Protein AF-A0A2K6G1K0-F1 (afdb_monomer)

Secondary structure (DSSP, 8-state):
-----------SS-HHHHHHHHHT--S-TT-TTEEEEEEEEEEE-TTS-EEEEEEEEEE----HHHHTTS-TTS-SEEEEEEEEEEETTTTEEEEEEEESSSTTT---EEEEEEE------------

Mean predicted aligned error: 8.54 Å

Sequence (127 aa):
MVKYFLGQSVLRSSWDQVFAAFWQRYPNPYSKHVLTEDIVHREVTPDQKLLSRRLLTKTNRMPRWAERLFPANVAHSVYILEDSIVDPQNQIMTTFTWNINHARLMWVDGRLNTLCMSREKGTKQKV

Structure (mmCIF, N/CA/C/O backbone):
data_AF-A0A2K6G1K0-F1
#
_entry.id   AF-A0A2K6G1K0-F1
#
loop_
_atom_site.group_PDB
_ato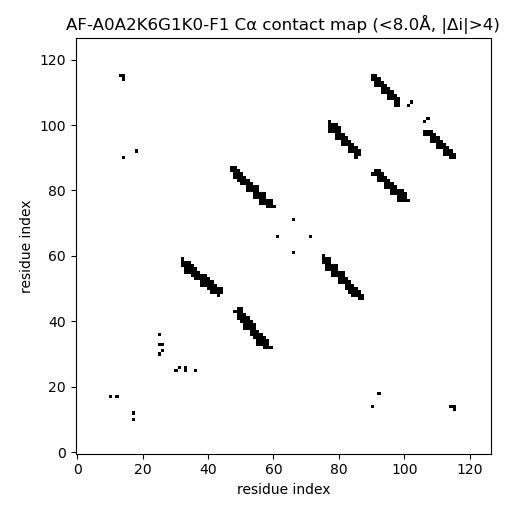m_site.id
_atom_site.type_symbol
_atom_site.label_atom_id
_atom_site.label_alt_id
_atom_site.label_comp_id
_atom_site.la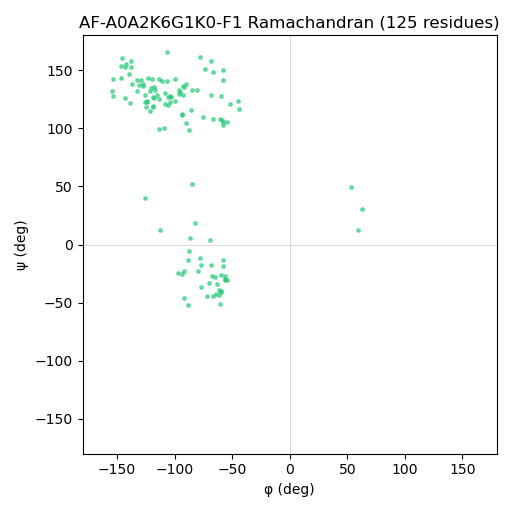bel_asym_id
_atom_site.label_entity_id
_atom_site.label_seq_id
_atom_site.pdbx_PDB_ins_code
_atom_site.Cartn_x
_atom_site.Cartn_y
_atom_site.Cartn_z
_atom_site.occupancy
_atom_site.B_iso_or_equiv
_atom_site.auth_seq_id
_atom_site.auth_comp_id
_atom_site.auth_asym_id
_atom_site.auth_atom_id
_atom_site.pdbx_PDB_model_num
ATOM 1 N N . MET A 1 1 ? 19.957 17.122 -4.091 1.00 78.44 1 MET A N 1
ATOM 2 C CA . MET A 1 1 ? 19.042 18.260 -3.846 1.00 78.44 1 MET A CA 1
ATOM 3 C C . MET A 1 1 ? 17.669 17.692 -3.524 1.00 78.44 1 MET A C 1
ATOM 5 O O . MET A 1 1 ? 17.202 16.858 -4.289 1.00 78.44 1 MET A O 1
ATOM 9 N N . VAL A 1 2 ? 17.064 18.078 -2.400 1.00 84.88 2 VAL A N 1
ATOM 10 C CA . VAL A 1 2 ? 15.722 17.618 -1.995 1.00 84.88 2 VAL A CA 1
ATOM 11 C C . VAL A 1 2 ? 14.678 18.578 -2.564 1.00 84.88 2 VAL A C 1
ATOM 13 O O . VAL A 1 2 ? 14.894 19.788 -2.551 1.00 84.88 2 VAL A O 1
ATOM 16 N N . LYS A 1 3 ? 13.562 18.049 -3.077 1.00 88.69 3 LYS A N 1
ATOM 17 C CA . LYS A 1 3 ? 12.403 18.843 -3.506 1.00 88.69 3 LYS A CA 1
ATOM 18 C C . LYS A 1 3 ? 11.203 18.480 -2.641 1.00 88.69 3 LYS A C 1
ATOM 20 O O . LYS A 1 3 ? 10.936 17.301 -2.444 1.00 88.69 3 LYS A O 1
ATOM 25 N N . TYR A 1 4 ? 10.503 19.494 -2.145 1.00 90.88 4 TYR A N 1
ATOM 26 C CA . TYR A 1 4 ? 9.305 19.334 -1.327 1.00 90.88 4 TYR A CA 1
ATOM 27 C C . TYR A 1 4 ? 8.058 19.704 -2.131 1.00 90.88 4 TYR A C 1
ATOM 29 O O . TYR A 1 4 ? 8.075 20.668 -2.897 1.00 90.88 4 TYR A O 1
ATOM 37 N N . PHE A 1 5 ? 6.985 18.936 -1.949 1.00 90.56 5 PHE A N 1
ATOM 38 C CA . PHE A 1 5 ? 5.683 19.181 -2.556 1.00 90.56 5 PHE A CA 1
ATOM 39 C C . PHE A 1 5 ? 4.580 18.962 -1.517 1.00 90.56 5 PHE A C 1
ATOM 41 O O . PHE A 1 5 ? 4.619 17.989 -0.766 1.00 90.56 5 PHE A O 1
ATOM 48 N N . LEU A 1 6 ? 3.586 19.851 -1.513 1.00 91.12 6 LEU A N 1
ATOM 49 C CA . LEU A 1 6 ? 2.381 19.758 -0.696 1.00 91.12 6 LEU A CA 1
ATOM 50 C C . LEU A 1 6 ? 1.164 20.033 -1.581 1.00 91.12 6 LEU A C 1
ATOM 52 O O . LEU A 1 6 ? 1.146 21.014 -2.322 1.00 91.12 6 LEU A O 1
ATOM 56 N N . GLY A 1 7 ? 0.147 19.179 -1.486 1.00 89.81 7 GLY A N 1
ATOM 57 C CA . GLY A 1 7 ? -1.111 19.335 -2.207 1.00 89.81 7 GLY A CA 1
ATOM 58 C C . GLY A 1 7 ? -2.300 18.964 -1.329 1.00 89.81 7 GLY A C 1
ATOM 59 O O . GLY A 1 7 ? -2.205 18.068 -0.494 1.00 89.81 7 GLY A O 1
ATOM 60 N N . GLN A 1 8 ? -3.424 19.646 -1.536 1.00 90.38 8 GLN A N 1
ATOM 61 C CA . GLN A 1 8 ? -4.686 19.385 -0.848 1.00 90.38 8 GLN A CA 1
ATOM 62 C C . GLN A 1 8 ? -5.799 19.217 -1.885 1.00 90.38 8 GLN A C 1
ATOM 64 O O . GLN A 1 8 ? -5.859 19.951 -2.869 1.00 90.38 8 GLN A O 1
ATOM 69 N N . SER A 1 9 ? -6.678 18.238 -1.675 1.00 90.06 9 SER A N 1
ATOM 70 C CA . SER A 1 9 ? -7.826 17.977 -2.548 1.00 90.06 9 SER A CA 1
ATOM 71 C C . SER A 1 9 ? -9.022 17.483 -1.735 1.00 90.06 9 SER A C 1
ATOM 73 O O . SER A 1 9 ? -8.861 17.044 -0.597 1.00 90.06 9 SER A O 1
ATOM 75 N N . VAL A 1 10 ? -10.225 17.588 -2.308 1.00 91.94 10 VAL A N 1
ATOM 76 C CA . VAL A 1 10 ? -11.481 17.182 -1.661 1.00 91.94 10 VAL A CA 1
ATOM 77 C C . VAL A 1 10 ? -12.230 16.210 -2.567 1.00 91.94 10 VAL A C 1
ATOM 79 O O . VAL A 1 10 ? -12.574 16.554 -3.698 1.00 91.94 10 VAL A O 1
ATOM 82 N N . LEU A 1 11 ? -12.522 15.014 -2.053 1.00 90.69 11 LEU A N 1
ATOM 83 C CA . LEU A 1 11 ? -13.407 14.040 -2.692 1.00 90.69 11 LEU A CA 1
ATOM 84 C C . LEU A 1 11 ? -14.834 14.234 -2.167 1.00 90.69 11 LEU A C 1
ATOM 86 O O . LEU A 1 11 ? -15.056 14.281 -0.961 1.00 90.69 11 LEU A O 1
ATOM 90 N N . ARG A 1 12 ? -15.814 14.364 -3.069 1.00 93.31 12 ARG A N 1
ATOM 91 C CA . ARG A 1 12 ? -17.232 14.594 -2.724 1.00 93.31 12 ARG A CA 1
ATOM 92 C C . ARG A 1 12 ? -17.968 13.281 -2.425 1.00 93.31 12 ARG A C 1
ATOM 94 O O . ARG A 1 12 ? -19.019 13.015 -2.998 1.00 93.31 12 ARG A O 1
ATOM 101 N N . SER A 1 13 ? -17.396 12.482 -1.536 1.00 91.25 13 SER A N 1
ATOM 102 C CA . SER A 1 13 ? -17.916 11.188 -1.093 1.00 91.25 13 SER A CA 1
ATOM 103 C C . SER A 1 13 ? -17.741 11.076 0.416 1.00 91.25 13 SER A C 1
ATOM 105 O O . SER A 1 13 ? -16.915 11.780 1.000 1.00 91.25 13 SER A O 1
ATOM 107 N N . SER A 1 14 ? -18.526 10.218 1.060 1.00 93.19 14 SER A N 1
ATOM 108 C CA . SER A 1 14 ? -18.350 9.954 2.486 1.00 93.19 14 SER A CA 1
ATOM 109 C C . SER A 1 14 ? -17.032 9.215 2.745 1.00 93.19 14 SER A C 1
ATOM 111 O O . SER A 1 14 ? -16.453 8.598 1.847 1.00 93.19 14 SER A O 1
ATOM 113 N N . TRP A 1 15 ? -16.524 9.297 3.973 1.00 91.19 15 TRP A N 1
ATOM 114 C CA . TRP A 1 15 ? -15.231 8.703 4.314 1.00 91.19 15 TRP A CA 1
ATOM 115 C C . TRP A 1 15 ? -15.204 7.188 4.135 1.00 91.19 15 TRP A C 1
ATOM 117 O O . TRP A 1 15 ? -14.231 6.660 3.613 1.00 91.19 15 TRP A O 1
ATOM 127 N N . ASP A 1 16 ? -16.288 6.504 4.489 1.00 91.56 16 ASP A N 1
ATOM 128 C CA . ASP A 1 16 ? -16.479 5.068 4.288 1.00 91.56 16 ASP A CA 1
ATOM 129 C C . ASP A 1 16 ? -16.401 4.678 2.803 1.00 91.56 16 ASP A C 1
ATOM 131 O O . ASP A 1 16 ? -15.737 3.699 2.459 1.00 91.56 16 ASP A O 1
ATOM 135 N N . GLN A 1 17 ? -16.986 5.485 1.909 1.00 93.50 17 GLN A N 1
ATOM 136 C CA . GLN A 1 17 ? -16.885 5.276 0.464 1.00 93.50 17 GLN A CA 1
ATOM 137 C C . GLN A 1 17 ? -15.456 5.481 -0.035 1.00 93.50 17 GLN A C 1
ATOM 139 O O . GLN A 1 17 ? -14.960 4.672 -0.817 1.00 93.50 17 GLN A O 1
ATOM 144 N N . VAL A 1 18 ? -14.780 6.540 0.418 1.00 92.56 18 VAL A N 1
ATOM 145 C CA . VAL A 1 18 ? -13.383 6.813 0.041 1.00 92.56 18 VAL A CA 1
ATOM 146 C C . VAL A 1 18 ? -12.459 5.710 0.557 1.00 92.56 18 VAL A C 1
ATOM 148 O O . VAL A 1 18 ? -11.593 5.241 -0.179 1.00 92.56 18 VAL A O 1
ATOM 151 N N . PHE A 1 19 ? -12.669 5.257 1.792 1.00 91.50 19 PHE A N 1
ATOM 152 C CA . PHE A 1 19 ? -11.946 4.149 2.402 1.00 91.50 19 PHE A CA 1
ATOM 153 C C . PHE A 1 19 ? -12.138 2.853 1.608 1.00 91.50 19 PHE A C 1
ATOM 155 O O . PHE A 1 19 ? -11.155 2.226 1.220 1.00 91.50 19 PHE A O 1
ATOM 162 N N . ALA A 1 20 ? -13.380 2.468 1.302 1.00 93.19 20 ALA A N 1
ATOM 163 C CA . ALA A 1 20 ? -13.654 1.272 0.510 1.00 93.19 20 ALA A CA 1
ATOM 164 C C . ALA A 1 20 ? -13.042 1.372 -0.899 1.00 93.19 20 ALA A C 1
ATOM 166 O O . ALA A 1 20 ? -12.389 0.435 -1.365 1.00 93.19 20 ALA A O 1
ATOM 167 N N . ALA A 1 21 ? -13.180 2.533 -1.546 1.00 94.19 21 ALA A N 1
ATOM 168 C CA . ALA A 1 21 ? -12.610 2.792 -2.862 1.00 94.19 21 ALA A CA 1
ATOM 169 C C . ALA A 1 21 ? -11.077 2.735 -2.858 1.00 94.19 21 ALA A C 1
ATOM 171 O O . ALA A 1 21 ? -10.490 2.272 -3.829 1.00 94.19 21 ALA A O 1
ATOM 172 N N . PHE A 1 22 ? -10.409 3.149 -1.778 1.00 94.06 22 PHE A N 1
ATOM 173 C CA . PHE A 1 22 ? -8.949 3.088 -1.668 1.00 94.06 22 PHE A CA 1
ATOM 174 C C . PHE A 1 22 ? -8.407 1.656 -1.800 1.00 94.06 22 PHE A C 1
ATOM 176 O O . PHE A 1 22 ? -7.400 1.432 -2.477 1.00 94.06 22 PHE A O 1
ATOM 183 N N . TRP A 1 23 ? -9.095 0.678 -1.206 1.00 93.50 23 TRP A N 1
ATOM 184 C CA . TRP A 1 23 ? -8.725 -0.739 -1.298 1.00 93.50 23 TRP A CA 1
ATOM 185 C C . TRP A 1 23 ? -9.098 -1.387 -2.630 1.00 93.50 23 TRP A C 1
ATOM 187 O O . TRP A 1 23 ? -8.554 -2.429 -2.965 1.00 93.50 23 TRP A O 1
ATOM 197 N N . GLN A 1 24 ? -10.004 -0.773 -3.391 1.00 93.62 24 GLN A N 1
ATOM 198 C CA . GLN A 1 24 ? -10.487 -1.277 -4.682 1.00 93.62 24 GLN A CA 1
ATOM 199 C C . GLN A 1 24 ? -10.043 -0.393 -5.854 1.00 93.62 24 GLN A C 1
ATOM 201 O O . GLN A 1 24 ? -10.550 -0.511 -6.968 1.00 93.62 24 GLN A O 1
ATOM 206 N N . ARG A 1 25 ? -9.101 0.529 -5.621 1.00 94.06 25 ARG A N 1
ATOM 207 C CA . ARG A 1 25 ? -8.699 1.523 -6.623 1.00 94.06 25 ARG A CA 1
ATOM 208 C C . ARG A 1 25 ? -7.963 0.905 -7.805 1.00 94.06 25 ARG A C 1
ATOM 210 O O . ARG A 1 25 ? -7.825 1.584 -8.815 1.00 94.06 25 ARG A O 1
ATOM 217 N N . TYR A 1 26 ? -7.446 -0.318 -7.693 1.00 94.00 26 TYR A N 1
ATOM 218 C CA . TYR A 1 26 ? -6.804 -1.019 -8.800 1.00 94.00 26 TYR A CA 1
ATOM 219 C C . TYR A 1 26 ? -7.540 -2.327 -9.118 1.00 94.00 26 TYR A C 1
ATOM 221 O O . TYR A 1 26 ? -7.987 -3.010 -8.198 1.00 94.00 26 TYR A O 1
ATOM 229 N N . PRO A 1 27 ? -7.645 -2.689 -10.410 1.00 93.94 27 PRO A N 1
ATOM 230 C CA . PRO A 1 27 ? -7.208 -1.915 -11.580 1.00 93.94 27 PRO A CA 1
ATOM 231 C C . PRO A 1 27 ? -8.137 -0.718 -11.882 1.00 93.94 27 PRO A C 1
ATOM 233 O O . PRO A 1 27 ? -9.333 -0.767 -11.619 1.00 93.94 27 PRO A O 1
ATOM 236 N N . ASN A 1 28 ? -7.605 0.361 -12.477 1.00 94.31 28 ASN A N 1
ATOM 237 C CA . ASN A 1 28 ? -8.425 1.475 -12.980 1.00 94.31 28 ASN A CA 1
ATOM 238 C C . ASN A 1 28 ? -7.884 2.061 -14.304 1.00 94.31 28 ASN A C 1
ATOM 240 O O . ASN A 1 28 ? -6.677 1.977 -14.559 1.00 94.31 28 ASN A O 1
ATOM 244 N N . PRO A 1 29 ? -8.733 2.709 -15.134 1.00 94.00 29 PRO A N 1
ATOM 245 C CA . PRO A 1 29 ? -8.334 3.245 -16.443 1.00 94.00 29 PRO A CA 1
ATOM 246 C C . PRO A 1 29 ? -7.207 4.286 -16.410 1.00 94.00 29 PRO A C 1
ATOM 2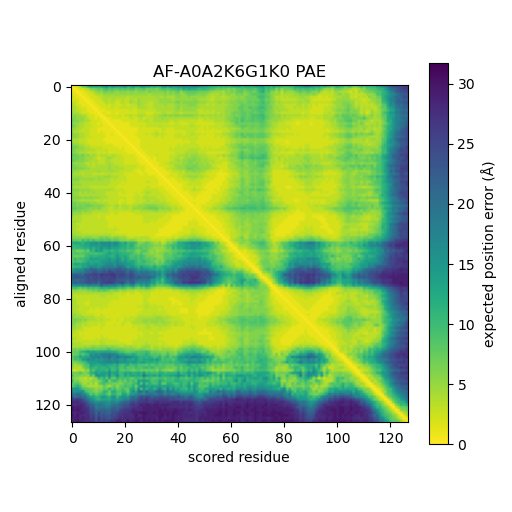48 O O . PRO A 1 29 ? -6.481 4.427 -17.395 1.00 94.00 29 PRO A O 1
ATOM 251 N N . TYR A 1 30 ? -7.047 4.997 -15.293 1.00 92.75 30 TYR A N 1
ATOM 252 C CA . TYR A 1 30 ? -6.058 6.060 -15.107 1.00 92.75 30 TYR A CA 1
ATOM 253 C C . TYR A 1 30 ? -4.707 5.537 -14.598 1.00 92.75 30 TYR A C 1
ATOM 255 O O . TYR A 1 30 ? -3.706 6.247 -14.647 1.00 92.75 30 TYR A O 1
ATOM 263 N N . SER A 1 31 ? -4.651 4.287 -14.132 1.00 91.44 31 SER A N 1
ATOM 264 C CA . SER A 1 31 ? -3.476 3.698 -13.480 1.00 91.44 31 SER A CA 1
ATOM 265 C C . SER A 1 31 ? -3.023 2.398 -14.139 1.00 91.44 31 SER A C 1
ATOM 267 O O . SER A 1 31 ? -2.588 1.471 -13.466 1.00 91.44 31 SER A O 1
ATOM 269 N N . LYS A 1 32 ? -3.057 2.346 -15.478 1.00 90.81 32 LYS A N 1
ATOM 270 C CA . LYS A 1 32 ? -2.591 1.194 -16.282 1.00 90.81 32 LYS A CA 1
ATOM 271 C C . LYS A 1 32 ? -1.124 0.814 -16.048 1.00 90.81 32 LYS A C 1
ATOM 273 O O . LYS A 1 32 ? -0.702 -0.271 -16.419 1.00 90.81 32 LYS A O 1
ATOM 278 N N . HIS A 1 33 ? -0.344 1.730 -15.482 1.00 89.50 33 HIS A N 1
ATOM 279 C CA . HIS A 1 33 ? 1.058 1.519 -15.149 1.00 89.50 33 HIS A CA 1
ATOM 280 C C . HIS A 1 33 ? 1.246 0.688 -13.870 1.00 89.50 33 HIS A C 1
ATOM 282 O O . HIS A 1 33 ? 2.370 0.291 -13.594 1.00 89.50 33 HIS A O 1
ATOM 288 N N . VAL A 1 34 ? 0.196 0.451 -13.075 1.00 92.69 34 VAL A N 1
ATOM 289 C CA . VAL A 1 34 ? 0.233 -0.456 -11.919 1.00 92.69 34 VAL A CA 1
ATOM 290 C C . VAL A 1 34 ? -0.042 -1.869 -12.419 1.00 92.69 34 VAL A C 1
ATOM 292 O O . VAL A 1 34 ? -1.111 -2.136 -12.958 1.00 92.69 34 VAL A O 1
ATOM 295 N N . LEU A 1 35 ? 0.944 -2.749 -12.274 1.00 91.62 35 LEU A N 1
ATOM 296 C CA . LEU A 1 35 ? 0.909 -4.123 -12.769 1.00 91.62 35 LEU A CA 1
ATOM 297 C C . LEU A 1 35 ? 0.374 -5.097 -11.723 1.00 91.62 35 LEU A C 1
ATOM 299 O O . LEU A 1 35 ? -0.452 -5.944 -12.046 1.00 91.62 35 LEU A O 1
ATOM 303 N N . THR A 1 36 ? 0.855 -4.981 -10.483 1.00 93.31 36 THR A N 1
ATOM 304 C CA . THR A 1 36 ? 0.460 -5.862 -9.377 1.00 93.31 36 THR A CA 1
ATOM 305 C C . THR A 1 36 ? 0.241 -5.064 -8.101 1.00 93.31 36 THR A C 1
ATOM 307 O O . THR A 1 36 ? 0.835 -3.997 -7.902 1.00 93.31 36 THR A O 1
ATOM 310 N N . GLU A 1 37 ? -0.624 -5.600 -7.248 1.00 95.06 37 GLU A N 1
ATOM 311 C CA . GLU A 1 37 ? -0.910 -5.120 -5.906 1.00 95.06 37 GLU A CA 1
ATOM 312 C C . GLU A 1 37 ? -1.041 -6.330 -4.987 1.00 95.06 37 GLU A C 1
ATOM 314 O O . GLU A 1 37 ? -1.923 -7.161 -5.183 1.00 95.06 37 GLU A O 1
ATOM 319 N N . ASP A 1 38 ? -0.215 -6.370 -3.948 1.00 96.12 38 ASP A N 1
ATOM 320 C CA . ASP A 1 38 ? -0.196 -7.458 -2.980 1.00 96.12 38 ASP A CA 1
ATOM 321 C C . ASP A 1 38 ? -0.183 -6.894 -1.559 1.00 96.12 38 ASP A C 1
ATOM 323 O O . ASP A 1 38 ? 0.482 -5.897 -1.275 1.00 96.12 38 ASP A O 1
ATOM 327 N N . ILE A 1 39 ? -0.907 -7.529 -0.639 1.00 96.88 39 ILE A N 1
ATOM 328 C CA . ILE A 1 39 ? -0.859 -7.190 0.788 1.00 96.88 39 ILE A CA 1
ATOM 329 C C . ILE A 1 39 ? 0.169 -8.106 1.438 1.00 96.88 39 ILE A C 1
ATOM 331 O O . ILE A 1 39 ? -0.049 -9.309 1.545 1.00 96.88 39 ILE A O 1
ATOM 335 N N . VAL A 1 40 ? 1.286 -7.534 1.878 1.00 97.19 40 VAL A N 1
ATOM 336 C CA . VAL A 1 40 ? 2.391 -8.299 2.478 1.00 97.19 40 VAL A CA 1
ATOM 337 C C . VAL A 1 40 ? 2.268 -8.404 3.995 1.00 97.19 40 VAL A C 1
ATOM 339 O O . VAL A 1 40 ? 2.836 -9.30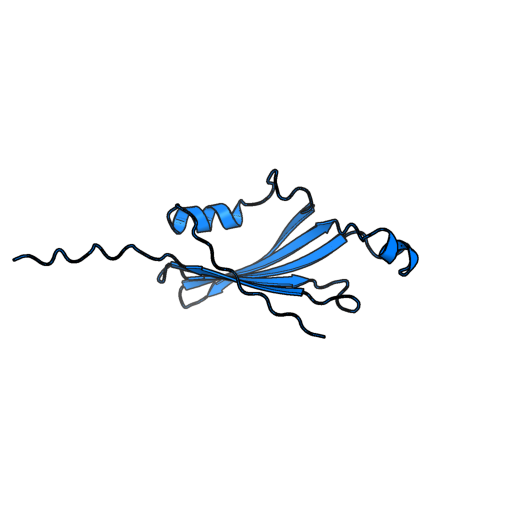6 4.601 1.00 97.19 40 VAL A O 1
ATOM 342 N N . HIS A 1 41 ? 1.536 -7.482 4.620 1.00 97.56 41 HIS A N 1
ATOM 343 C CA . HIS A 1 41 ? 1.258 -7.512 6.050 1.00 97.56 41 HIS A CA 1
ATOM 344 C C . HIS A 1 41 ? -0.051 -6.784 6.350 1.00 97.56 41 HIS A C 1
ATOM 346 O O . HIS A 1 41 ? -0.356 -5.760 5.734 1.00 97.56 41 HIS A O 1
ATOM 352 N N . ARG A 1 42 ? -0.818 -7.307 7.305 1.00 97.75 42 ARG A N 1
ATOM 353 C CA 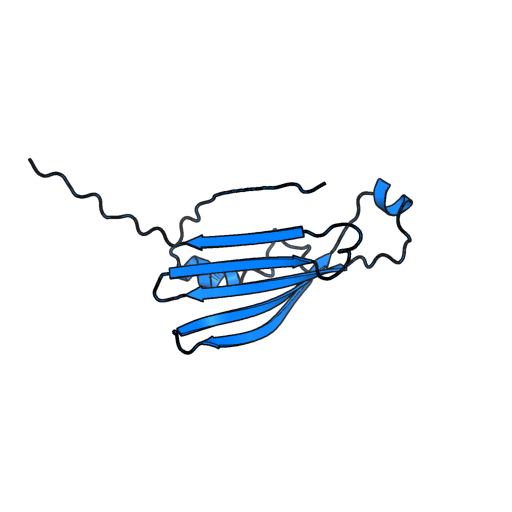. ARG A 1 42 ? -2.033 -6.677 7.809 1.00 97.75 42 ARG A CA 1
ATOM 354 C C . ARG A 1 42 ? -2.299 -7.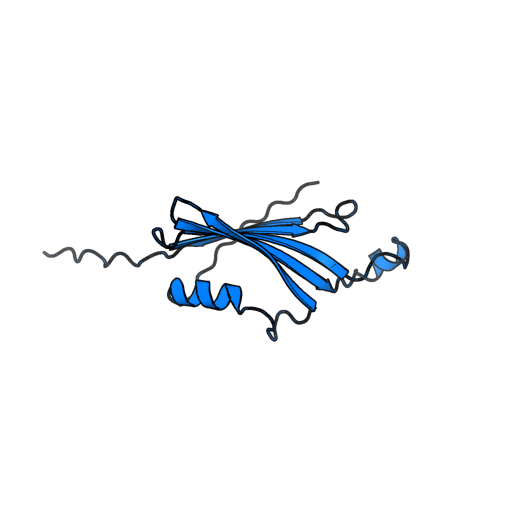132 9.231 1.00 97.75 42 ARG A C 1
ATOM 356 O O . ARG A 1 42 ? -2.318 -8.331 9.494 1.00 97.75 42 ARG A O 1
ATOM 363 N N . GLU A 1 43 ? -2.578 -6.177 10.100 1.00 97.75 43 GLU A N 1
ATOM 364 C CA . GLU A 1 43 ? -2.951 -6.442 11.482 1.00 97.75 43 GLU A CA 1
ATOM 365 C C . GLU A 1 43 ? -3.955 -5.410 11.988 1.00 97.75 43 GLU A C 1
ATOM 367 O O . GLU A 1 43 ? -4.016 -4.279 11.499 1.00 97.75 43 GLU A O 1
ATOM 372 N N . VAL A 1 44 ? -4.758 -5.825 12.964 1.00 97.88 44 VAL A N 1
ATOM 373 C CA . VAL A 1 44 ? -5.600 -4.921 13.746 1.00 97.88 44 VAL A CA 1
ATOM 374 C C . VAL A 1 44 ? -4.937 -4.754 15.101 1.00 97.88 44 VAL A C 1
ATOM 376 O O . VAL A 1 44 ? -4.686 -5.736 15.799 1.00 97.88 44 VAL A O 1
ATOM 379 N N . THR A 1 45 ? -4.631 -3.517 15.459 1.00 96.44 45 THR A N 1
ATOM 380 C CA . THR A 1 45 ? -3.968 -3.191 16.718 1.00 96.44 45 THR A CA 1
ATOM 381 C C . THR A 1 45 ? -4.953 -3.234 17.894 1.00 96.44 45 THR A C 1
ATOM 383 O O . THR A 1 45 ? -6.169 -3.128 17.696 1.00 96.44 45 THR A O 1
ATOM 386 N N . PRO A 1 46 ? -4.467 -3.337 19.147 1.00 96.50 46 PRO A N 1
ATOM 387 C CA . PRO A 1 46 ? -5.328 -3.283 20.331 1.00 96.50 46 PRO A CA 1
ATOM 388 C C . PRO A 1 46 ? -6.188 -2.011 20.415 1.00 96.50 46 PRO A C 1
ATOM 390 O O . PRO A 1 46 ? -7.314 -2.065 20.905 1.00 96.50 46 PRO A O 1
ATOM 393 N N . ASP A 1 47 ? -5.696 -0.885 19.886 1.00 95.06 47 ASP A N 1
ATOM 394 C CA . ASP A 1 47 ? -6.418 0.390 19.785 1.00 95.06 47 ASP A CA 1
ATOM 395 C C . ASP A 1 47 ? -7.358 0.482 18.565 1.00 95.06 47 ASP A C 1
ATOM 397 O O . ASP A 1 47 ? -7.779 1.574 18.194 1.00 95.06 47 ASP A O 1
ATOM 401 N N . GLN A 1 48 ? -7.730 -0.656 17.963 1.00 95.88 48 GLN A N 1
ATOM 402 C CA . GLN A 1 48 ? -8.709 -0.764 16.871 1.00 95.88 48 GLN A CA 1
ATOM 403 C C . GLN A 1 48 ? -8.309 -0.030 15.581 1.00 95.88 48 GLN A C 1
ATOM 405 O O . GLN A 1 48 ? -9.172 0.415 14.819 1.00 95.88 48 GLN A O 1
ATOM 410 N N . LYS A 1 49 ? -7.006 0.069 15.299 1.00 96.00 49 LYS A N 1
ATOM 411 C CA . LYS A 1 49 ? -6.504 0.585 14.022 1.00 96.00 49 LYS A CA 1
ATOM 412 C C . LYS A 1 49 ? -6.124 -0.559 13.101 1.00 96.00 49 LYS A C 1
ATOM 414 O O . LYS A 1 49 ? -5.580 -1.572 13.531 1.00 96.00 49 LYS A O 1
ATOM 419 N N . LEU A 1 50 ? -6.394 -0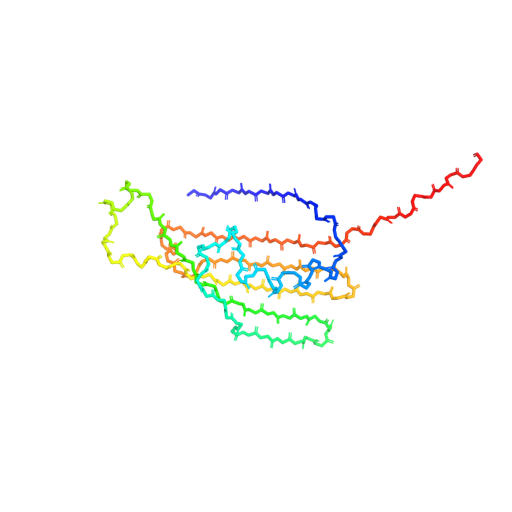.386 11.812 1.00 96.69 50 LEU A N 1
ATOM 420 C CA . LEU A 1 50 ? -5.955 -1.325 10.786 1.00 96.69 50 LEU A CA 1
ATOM 421 C C . LEU A 1 50 ? -4.619 -0.844 10.226 1.00 96.69 50 LEU A C 1
ATOM 423 O O . LEU A 1 50 ? -4.553 0.185 9.547 1.00 96.69 50 LEU A O 1
ATOM 427 N N . LEU A 1 51 ? -3.570 -1.612 10.496 1.00 97.31 51 LEU A N 1
ATOM 428 C CA . LEU A 1 51 ? -2.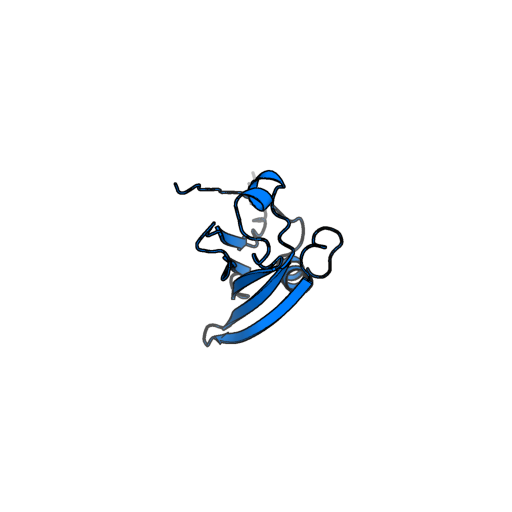271 -1.453 9.865 1.00 97.31 51 LEU A CA 1
ATOM 429 C C . LEU A 1 51 ? -2.212 -2.364 8.647 1.00 97.31 51 LEU A C 1
ATOM 431 O O . LEU A 1 51 ? -2.671 -3.508 8.661 1.00 97.31 51 LEU A O 1
ATOM 435 N N . SER A 1 52 ? -1.685 -1.857 7.542 1.00 97.50 52 SER A N 1
ATOM 436 C CA . SER A 1 52 ? -1.438 -2.675 6.359 1.00 97.50 52 SER A CA 1
ATOM 437 C C . SER A 1 52 ? -0.198 -2.194 5.636 1.00 97.50 52 SER A C 1
ATOM 439 O O . SER A 1 52 ? 0.039 -0.993 5.537 1.00 97.50 52 SER A O 1
ATOM 441 N N . ARG A 1 53 ? 0.547 -3.151 5.091 1.00 97.12 53 ARG A N 1
ATOM 442 C CA . ARG A 1 53 ? 1.628 -2.917 4.143 1.00 97.12 53 ARG A CA 1
ATOM 443 C C . ARG A 1 53 ? 1.276 -3.585 2.829 1.00 97.12 53 ARG A C 1
ATOM 445 O O . ARG A 1 53 ? 0.986 -4.784 2.785 1.00 97.12 53 ARG A O 1
ATOM 452 N N . ARG A 1 54 ? 1.323 -2.805 1.759 1.00 96.38 54 ARG A N 1
ATOM 453 C CA . ARG A 1 54 ? 1.100 -3.248 0.389 1.00 96.38 54 ARG A CA 1
ATOM 454 C C . ARG A 1 54 ? 2.378 -3.123 -0.422 1.00 96.38 54 ARG A C 1
ATOM 456 O O . ARG A 1 54 ? 3.122 -2.161 -0.265 1.00 96.38 54 ARG A O 1
ATOM 463 N N . LEU A 1 55 ? 2.603 -4.081 -1.308 1.00 95.94 55 LEU A N 1
ATOM 464 C CA . LEU A 1 55 ? 3.624 -4.031 -2.340 1.00 95.94 55 LEU A CA 1
ATOM 465 C C . LEU A 1 55 ? 2.934 -3.787 -3.680 1.00 95.94 55 LEU A C 1
ATOM 467 O O . LEU A 1 55 ? 2.005 -4.500 -4.050 1.00 95.94 55 LEU A O 1
ATOM 471 N N . LEU A 1 56 ? 3.377 -2.763 -4.398 1.00 94.38 56 LEU A N 1
ATOM 472 C CA . LEU A 1 56 ? 2.886 -2.437 -5.727 1.00 94.38 56 LEU A CA 1
ATOM 473 C C . LEU A 1 56 ? 4.027 -2.536 -6.730 1.00 94.38 56 LEU A C 1
ATOM 475 O O . LEU A 1 56 ? 5.107 -1.984 -6.506 1.00 94.38 56 LEU A O 1
ATOM 479 N N . THR A 1 57 ? 3.756 -3.160 -7.870 1.00 92.31 57 THR A N 1
ATOM 480 C CA . THR A 1 57 ? 4.674 -3.157 -9.013 1.00 92.31 57 THR A CA 1
ATOM 481 C C . THR A 1 57 ? 4.161 -2.184 -10.059 1.00 92.31 57 THR A C 1
ATOM 483 O O . THR A 1 57 ? 3.008 -2.275 -10.478 1.00 92.31 57 THR A O 1
ATOM 486 N N . LYS A 1 58 ? 5.005 -1.250 -10.503 1.00 90.25 58 LYS A N 1
ATOM 487 C CA . LYS A 1 58 ? 4.664 -0.261 -11.533 1.00 90.25 58 LYS A CA 1
ATOM 488 C C . LYS A 1 58 ? 5.616 -0.320 -12.716 1.00 90.25 58 LYS A C 1
ATOM 490 O O . LYS A 1 58 ? 6.814 -0.468 -12.519 1.00 90.25 58 LYS A O 1
ATOM 495 N N . THR A 1 59 ? 5.126 -0.109 -13.933 1.00 86.12 59 THR A N 1
ATOM 496 C CA . THR A 1 59 ? 5.994 0.107 -15.098 1.00 86.12 59 THR A CA 1
ATOM 497 C C . THR A 1 59 ? 6.710 1.449 -14.980 1.00 86.12 59 THR A C 1
ATOM 499 O O . THR A 1 59 ? 6.063 2.484 -14.808 1.00 86.12 59 THR A O 1
ATOM 502 N N . ASN A 1 60 ? 8.027 1.450 -15.141 1.00 77.38 60 ASN A N 1
ATOM 503 C CA . ASN A 1 60 ? 8.864 2.637 -15.173 1.00 77.38 60 ASN A CA 1
ATOM 504 C C . ASN A 1 60 ? 9.386 2.860 -16.588 1.00 77.38 60 ASN A C 1
ATOM 506 O O . ASN A 1 60 ? 10.340 2.219 -17.030 1.00 77.38 60 ASN A O 1
ATOM 510 N N . ARG A 1 61 ? 8.742 3.779 -17.309 1.00 72.12 61 ARG A N 1
ATOM 511 C CA . ARG A 1 61 ? 9.241 4.222 -18.606 1.00 72.12 61 ARG A CA 1
ATOM 512 C C . ARG A 1 61 ? 10.171 5.404 -18.388 1.00 72.12 61 ARG A C 1
ATOM 514 O O . ARG A 1 61 ? 9.715 6.516 -18.123 1.00 72.12 61 ARG A O 1
ATOM 521 N N . MET A 1 62 ? 11.470 5.153 -18.495 1.00 72.56 62 MET A N 1
ATOM 522 C CA . MET A 1 62 ? 12.462 6.212 -18.399 1.00 72.56 62 MET A CA 1
ATOM 523 C C . MET A 1 62 ? 12.347 7.177 -19.589 1.00 72.56 62 MET A C 1
ATOM 525 O O . MET A 1 62 ? 11.973 6.779 -20.695 1.00 72.56 62 MET A O 1
ATOM 529 N N . PRO A 1 63 ? 12.664 8.468 -19.400 1.00 77.44 63 PRO A N 1
ATOM 530 C CA . PRO A 1 63 ? 12.852 9.373 -20.522 1.00 77.44 63 PRO A CA 1
ATOM 531 C C . PRO A 1 63 ? 13.955 8.852 -21.451 1.00 77.44 63 PRO A C 1
ATOM 533 O O . PRO A 1 63 ? 14.998 8.405 -20.980 1.00 77.44 63 PRO A O 1
ATOM 536 N N . ARG A 1 64 ? 13.781 9.004 -22.770 1.00 77.38 64 ARG A N 1
ATOM 537 C CA . ARG A 1 64 ? 14.751 8.525 -23.779 1.00 77.38 64 ARG A CA 1
ATOM 538 C C . ARG A 1 64 ? 16.182 9.032 -23.570 1.00 77.38 64 ARG A C 1
ATOM 540 O O . ARG A 1 64 ? 17.133 8.357 -23.944 1.00 77.38 64 ARG A O 1
ATOM 547 N N . TRP A 1 65 ? 16.353 10.233 -23.009 1.00 79.06 65 TRP A N 1
ATOM 548 C CA . TRP A 1 65 ? 17.686 10.760 -22.697 1.00 79.06 65 TRP A CA 1
ATOM 549 C C . TRP A 1 65 ? 18.349 9.997 -21.539 1.00 79.06 65 TRP A C 1
ATOM 551 O O . TRP A 1 65 ? 19.560 9.813 -21.557 1.00 79.06 65 TRP A O 1
ATOM 561 N N . ALA A 1 66 ? 17.566 9.521 -20.567 1.00 75.44 66 ALA A N 1
ATOM 562 C CA . ALA A 1 66 ? 18.052 8.774 -19.411 1.00 75.44 66 ALA A CA 1
ATOM 563 C C . ALA A 1 66 ? 18.382 7.323 -19.787 1.00 75.44 66 ALA A C 1
ATOM 565 O O . ALA A 1 66 ? 19.396 6.799 -19.338 1.00 75.44 66 ALA A O 1
ATOM 566 N N . GLU A 1 67 ? 17.603 6.711 -20.685 1.00 74.62 67 GLU A N 1
ATOM 567 C CA . GLU A 1 67 ? 17.885 5.373 -21.239 1.00 74.62 67 GLU A CA 1
ATOM 568 C C . GLU A 1 67 ? 19.275 5.276 -21.894 1.00 74.62 67 GLU A C 1
ATOM 570 O O . GLU A 1 67 ? 19.870 4.207 -21.925 1.00 74.62 67 GLU A O 1
ATOM 575 N N . ARG A 1 68 ? 19.819 6.390 -22.404 1.00 74.00 68 ARG A N 1
ATOM 576 C CA . ARG A 1 68 ? 21.171 6.439 -22.992 1.00 74.00 68 ARG A CA 1
ATOM 577 C C . ARG A 1 68 ? 22.290 6.521 -21.954 1.00 74.00 68 ARG A C 1
ATOM 579 O O . ARG A 1 68 ? 23.430 6.211 -22.278 1.00 74.00 68 ARG A O 1
ATOM 586 N N . LEU A 1 69 ? 21.981 6.990 -20.746 1.00 73.00 69 LEU A N 1
ATOM 587 C CA . LEU A 1 69 ? 22.951 7.200 -19.668 1.00 73.00 69 LEU A CA 1
ATOM 588 C C . LEU A 1 69 ? 22.990 6.028 -18.685 1.00 73.00 69 LEU A C 1
ATOM 590 O O . LEU A 1 69 ? 24.002 5.827 -18.017 1.00 73.00 69 LEU A O 1
ATOM 594 N N . PHE A 1 70 ? 21.902 5.261 -18.587 1.00 66.06 70 PHE A N 1
ATOM 595 C CA . PHE A 1 70 ? 21.791 4.128 -17.676 1.00 66.06 70 PHE A CA 1
ATOM 596 C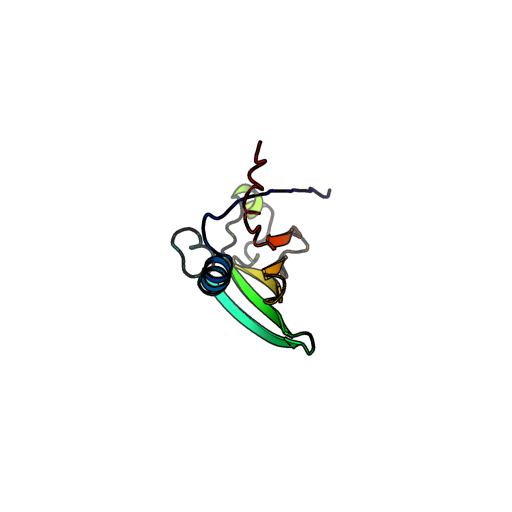 C . PHE A 1 70 ? 21.748 2.798 -18.450 1.00 66.06 70 PHE A C 1
ATOM 598 O O . PHE A 1 70 ? 21.115 2.733 -19.500 1.00 66.06 70 PHE A O 1
ATOM 605 N N . PRO A 1 71 ? 22.406 1.727 -17.962 1.00 64.00 71 PRO A N 1
ATOM 606 C CA . PRO A 1 71 ? 22.472 0.447 -18.670 1.00 64.00 71 PRO A CA 1
ATOM 607 C C . PRO A 1 71 ? 21.089 -0.155 -18.969 1.00 64.00 71 PRO A C 1
ATOM 609 O O . PRO A 1 71 ? 20.169 -0.031 -18.166 1.00 64.00 71 PRO A O 1
ATOM 612 N N . ALA A 1 72 ? 20.973 -0.917 -20.061 1.00 57.06 72 ALA A N 1
ATOM 613 C CA . ALA A 1 72 ? 19.737 -1.594 -20.487 1.00 57.06 72 ALA A CA 1
ATOM 614 C C . ALA A 1 72 ? 19.137 -2.582 -19.456 1.00 57.06 72 ALA A C 1
ATOM 616 O O . ALA A 1 72 ? 17.985 -2.980 -19.582 1.00 57.06 72 ALA A O 1
ATOM 617 N N . ASN A 1 73 ? 19.896 -2.951 -18.417 1.00 53.00 73 ASN A N 1
ATOM 618 C CA . ASN A 1 73 ? 19.477 -3.873 -17.353 1.00 53.00 73 ASN A CA 1
ATOM 619 C C . ASN A 1 73 ? 18.736 -3.181 -16.196 1.00 53.00 73 ASN A C 1
ATOM 621 O O . ASN A 1 73 ? 18.462 -3.804 -15.168 1.00 53.00 73 ASN A O 1
ATOM 625 N N . VAL A 1 74 ? 18.447 -1.882 -16.310 1.00 59.03 74 VAL A N 1
ATOM 626 C CA . VAL A 1 74 ? 17.607 -1.178 -15.340 1.00 59.03 74 VAL A CA 1
ATOM 627 C C . VAL A 1 74 ? 16.203 -1.762 -15.453 1.00 59.03 74 VAL A C 1
ATOM 629 O O . VAL A 1 74 ? 15.516 -1.540 -16.445 1.00 59.03 74 VAL A O 1
ATOM 632 N N . ALA A 1 75 ? 15.798 -2.534 -14.441 1.00 60.34 75 ALA A N 1
ATOM 633 C CA . ALA A 1 75 ? 14.480 -3.150 -14.382 1.00 60.34 75 ALA A CA 1
ATOM 634 C C . ALA A 1 75 ? 13.394 -2.134 -14.770 1.00 60.34 75 ALA A C 1
ATOM 636 O O . ALA A 1 75 ? 13.267 -1.074 -14.159 1.00 60.34 75 ALA A O 1
ATOM 637 N N . HIS A 1 76 ? 12.592 -2.471 -15.780 1.00 71.94 76 HIS A N 1
ATOM 638 C CA . HIS A 1 76 ? 11.472 -1.643 -16.242 1.00 71.94 76 HIS A CA 1
ATOM 639 C C . HIS A 1 76 ? 10.317 -1.576 -15.234 1.00 71.94 76 HIS A C 1
ATOM 641 O O . HIS A 1 76 ? 9.282 -0.978 -15.525 1.00 71.94 76 HIS A O 1
ATOM 647 N N . SER A 1 77 ? 10.482 -2.183 -14.060 1.00 81.44 77 SER A N 1
ATOM 648 C CA . SER A 1 77 ? 9.484 -2.245 -13.005 1.00 81.44 77 SER A CA 1
ATOM 649 C C . SER A 1 77 ? 10.013 -1.573 -11.744 1.00 81.44 77 SER A C 1
ATOM 651 O O . SER A 1 77 ? 11.083 -1.917 -11.246 1.00 81.44 77 SER A O 1
ATOM 653 N N . VAL A 1 78 ? 9.246 -0.631 -11.207 1.00 87.12 78 VAL A N 1
ATOM 654 C CA . VAL A 1 78 ? 9.473 -0.016 -9.899 1.00 87.12 78 VAL A CA 1
ATOM 655 C C . VAL A 1 78 ? 8.609 -0.726 -8.871 1.00 87.12 78 VAL A C 1
ATOM 657 O O . VAL A 1 78 ? 7.401 -0.869 -9.057 1.00 87.12 78 VAL A O 1
ATOM 660 N N . TYR A 1 79 ? 9.237 -1.135 -7.777 1.00 91.12 79 TYR A N 1
ATOM 661 C CA . TYR A 1 79 ? 8.561 -1.689 -6.617 1.00 91.12 79 TYR A CA 1
ATOM 662 C C . TYR A 1 79 ? 8.323 -0.588 -5.596 1.00 91.12 79 TYR A C 1
ATOM 664 O O . TYR A 1 79 ? 9.233 0.176 -5.258 1.00 91.12 79 TYR A O 1
ATOM 672 N N . ILE A 1 80 ? 7.095 -0.519 -5.105 1.00 92.12 80 ILE A N 1
ATOM 673 C CA . ILE A 1 80 ? 6.636 0.504 -4.179 1.00 92.12 80 ILE A CA 1
ATOM 674 C C . ILE A 1 80 ? 6.036 -0.176 -2.962 1.00 92.12 80 ILE A C 1
ATOM 676 O O . ILE A 1 80 ? 5.156 -1.021 -3.107 1.00 92.12 80 ILE A O 1
ATOM 680 N N . LEU A 1 81 ? 6.487 0.221 -1.778 1.00 94.31 81 LEU A N 1
ATOM 681 C CA . LEU A 1 81 ? 5.801 -0.116 -0.541 1.00 94.31 81 LEU A CA 1
ATOM 682 C C . LEU A 1 81 ? 4.820 0.993 -0.192 1.00 94.31 81 LEU A C 1
ATOM 684 O O . LEU A 1 81 ? 5.148 2.174 -0.297 1.00 94.31 81 LEU A O 1
ATOM 688 N N . GLU A 1 82 ? 3.620 0.593 0.208 1.00 95.44 82 GLU A N 1
ATOM 689 C CA . GLU A 1 82 ? 2.605 1.469 0.771 1.00 95.44 82 GLU A CA 1
ATOM 690 C C . GLU A 1 82 ? 2.237 0.979 2.171 1.00 95.44 82 GLU A C 1
ATOM 692 O O . GLU A 1 82 ? 1.659 -0.097 2.318 1.00 95.44 82 GLU A O 1
ATOM 697 N N . ASP A 1 83 ? 2.546 1.785 3.181 1.00 95.88 83 ASP A N 1
ATOM 698 C CA . ASP A 1 83 ? 2.074 1.581 4.547 1.00 95.88 83 ASP A CA 1
ATOM 699 C C . ASP A 1 83 ? 0.834 2.433 4.782 1.00 95.88 83 ASP A C 1
ATOM 701 O O . ASP A 1 83 ? 0.811 3.623 4.469 1.00 95.88 83 ASP A O 1
ATOM 705 N N . SER A 1 84 ? -0.198 1.840 5.366 1.00 95.81 84 SER A N 1
ATOM 706 C CA . SER A 1 84 ? -1.439 2.531 5.693 1.00 95.81 84 SER A CA 1
ATOM 707 C C . SER A 1 84 ? -1.852 2.270 7.132 1.00 95.81 84 SER A C 1
ATOM 709 O O . SER A 1 84 ? -1.827 1.126 7.587 1.00 95.81 84 SER A O 1
ATOM 711 N N . ILE A 1 85 ? -2.299 3.329 7.797 1.00 95.69 85 ILE A N 1
ATOM 712 C CA . ILE A 1 85 ? -2.903 3.312 9.125 1.00 95.69 85 ILE A CA 1
ATOM 713 C C . ILE A 1 85 ? -4.321 3.841 8.978 1.00 95.69 85 ILE A C 1
ATOM 715 O O . ILE A 1 85 ? -4.518 4.986 8.563 1.00 95.69 85 ILE A O 1
ATOM 719 N N . VAL A 1 86 ? -5.303 3.017 9.318 1.00 95.44 86 VAL A N 1
ATOM 720 C CA . VAL A 1 86 ? -6.716 3.398 9.288 1.00 95.44 86 VAL A CA 1
ATOM 721 C C . VAL A 1 86 ? -7.235 3.414 10.712 1.00 95.44 86 VAL A C 1
ATOM 723 O O . VAL A 1 86 ? -7.143 2.415 11.420 1.00 95.44 86 VAL A O 1
ATOM 726 N N . ASP A 1 87 ? -7.806 4.546 11.097 1.00 94.31 87 ASP A N 1
ATOM 727 C CA . ASP A 1 87 ? -8.491 4.760 12.360 1.00 94.31 87 ASP A CA 1
ATOM 728 C C . ASP A 1 87 ? -9.986 4.989 12.075 1.00 94.31 87 ASP A C 1
ATOM 730 O O . ASP A 1 87 ? -10.378 6.092 11.671 1.00 94.31 87 ASP A O 1
ATOM 734 N N . PRO A 1 88 ? -10.829 3.952 12.235 1.00 91.44 88 PRO A N 1
ATOM 735 C CA . PRO A 1 88 ? -12.262 4.060 11.987 1.00 91.44 88 PRO A CA 1
ATOM 736 C C . PRO A 1 88 ? -12.986 4.971 12.982 1.00 91.44 88 PRO A C 1
ATOM 738 O O . PRO A 1 88 ? -14.014 5.543 12.624 1.00 91.44 88 PRO A O 1
ATOM 741 N N . GLN A 1 89 ? -12.472 5.119 14.209 1.00 91.44 89 GLN A N 1
ATOM 742 C CA . GLN A 1 89 ? -13.108 5.938 15.247 1.00 91.44 89 GLN A CA 1
ATOM 743 C C . GLN A 1 89 ? -12.970 7.422 14.918 1.00 91.44 89 GLN A C 1
ATOM 745 O O . GLN A 1 89 ? -13.943 8.170 14.986 1.00 91.44 89 GLN A O 1
ATOM 750 N N . ASN A 1 90 ? -11.771 7.830 14.500 1.00 91.19 90 ASN A N 1
ATOM 751 C CA . ASN A 1 90 ? -11.493 9.210 14.113 1.00 91.19 90 ASN A CA 1
ATOM 752 C C . ASN A 1 90 ? -11.801 9.499 12.633 1.00 91.19 90 ASN A C 1
ATOM 754 O O . ASN A 1 90 ? -11.707 10.648 12.207 1.00 91.19 90 ASN A O 1
ATOM 758 N N . GLN A 1 91 ? -12.159 8.480 11.841 1.00 92.81 91 GLN A N 1
ATOM 759 C CA . GLN A 1 91 ? -12.346 8.580 10.387 1.00 92.81 91 GLN A CA 1
ATOM 760 C C . GLN A 1 91 ? -11.114 9.179 9.691 1.00 92.81 91 GLN A C 1
ATOM 762 O O . GLN A 1 91 ? -11.191 10.113 8.881 1.00 92.81 91 GLN A O 1
ATOM 767 N N . ILE A 1 92 ? -9.946 8.630 10.030 1.00 92.50 92 ILE A N 1
ATOM 768 C CA . ILE A 1 92 ? -8.648 9.063 9.512 1.00 92.50 92 ILE A CA 1
ATOM 769 C C . ILE A 1 92 ? -7.972 7.886 8.823 1.00 92.50 92 ILE A C 1
ATOM 771 O O . ILE A 1 92 ? -7.876 6.794 9.375 1.00 92.50 92 ILE A O 1
ATOM 775 N N . MET A 1 93 ? -7.457 8.121 7.620 1.00 93.50 93 MET A N 1
ATOM 776 C CA . MET A 1 93 ? -6.580 7.182 6.930 1.00 93.50 93 MET A CA 1
ATOM 777 C C . MET A 1 93 ? -5.280 7.892 6.566 1.00 93.50 93 MET A C 1
ATOM 779 O O . MET A 1 93 ? -5.276 8.861 5.809 1.00 93.50 93 MET A O 1
ATOM 783 N N . THR A 1 94 ? -4.170 7.407 7.105 1.00 93.69 94 THR A N 1
ATOM 784 C CA . THR A 1 94 ? -2.824 7.913 6.820 1.00 93.69 94 THR A CA 1
ATOM 785 C C . THR A 1 94 ? -2.090 6.893 5.976 1.00 93.69 94 THR A C 1
ATOM 787 O O . THR A 1 94 ? -2.063 5.717 6.324 1.00 93.69 94 THR A O 1
ATOM 790 N N . THR A 1 95 ? -1.494 7.332 4.875 1.00 93.69 95 THR A N 1
ATOM 791 C CA . THR A 1 95 ? -0.767 6.465 3.947 1.00 93.69 95 THR A CA 1
ATOM 792 C C . THR A 1 95 ? 0.611 7.036 3.661 1.00 93.69 95 THR A C 1
ATOM 794 O O . THR A 1 95 ? 0.795 8.249 3.541 1.00 93.69 95 THR A O 1
ATOM 797 N N . PHE A 1 96 ? 1.579 6.143 3.569 1.00 93.50 96 PHE A N 1
ATOM 798 C CA . PHE A 1 96 ? 2.976 6.415 3.290 1.00 93.50 96 PHE A CA 1
ATOM 799 C C . PHE A 1 96 ? 3.396 5.542 2.133 1.00 93.50 96 PHE A C 1
ATOM 801 O O . PHE A 1 96 ? 3.037 4.371 2.088 1.00 93.50 96 PHE A O 1
ATOM 808 N N . THR A 1 97 ? 4.126 6.093 1.178 1.00 92.00 97 THR A N 1
ATOM 809 C CA . THR A 1 97 ? 4.469 5.371 -0.038 1.00 92.00 97 THR A CA 1
ATOM 810 C C . THR A 1 97 ? 5.871 5.724 -0.480 1.00 92.00 97 THR A C 1
ATOM 812 O O . THR A 1 97 ? 6.167 6.894 -0.701 1.00 92.00 97 THR A O 1
ATOM 815 N N . TRP A 1 98 ? 6.714 4.715 -0.679 1.00 90.56 98 TRP A N 1
ATOM 816 C CA . TRP A 1 98 ? 8.080 4.915 -1.152 1.00 90.56 98 TRP A CA 1
ATOM 817 C C . TRP A 1 98 ? 8.529 3.807 -2.100 1.00 90.56 98 TRP A C 1
ATOM 819 O O . TRP A 1 98 ? 8.055 2.669 -2.041 1.00 90.56 98 TRP A O 1
ATOM 829 N N . ASN A 1 99 ? 9.459 4.134 -2.997 1.00 89.00 99 ASN A N 1
ATOM 830 C CA . ASN A 1 99 ? 10.076 3.145 -3.877 1.00 89.00 99 ASN A CA 1
ATOM 831 C C . ASN A 1 99 ? 11.186 2.375 -3.153 1.00 89.00 99 ASN A C 1
ATOM 833 O O . ASN A 1 99 ? 12.060 2.975 -2.539 1.00 89.00 99 ASN A O 1
ATOM 837 N N . ILE A 1 100 ? 11.196 1.045 -3.265 1.00 86.62 100 ILE A N 1
ATOM 838 C CA . ILE A 1 100 ? 12.248 0.211 -2.653 1.00 86.62 100 ILE A CA 1
ATOM 839 C C . ILE A 1 100 ? 13.405 -0.087 -3.609 1.00 86.62 100 ILE A C 1
ATOM 841 O O . ILE A 1 100 ? 14.531 -0.309 -3.171 1.00 86.62 100 ILE A O 1
ATOM 845 N N . ASN A 1 101 ? 13.158 -0.064 -4.921 1.00 77.88 101 ASN A N 1
ATOM 846 C CA . ASN A 1 101 ? 14.195 -0.183 -5.943 1.00 77.88 101 ASN A CA 1
ATOM 847 C C . ASN A 1 101 ? 14.451 1.169 -6.632 1.00 77.88 101 ASN A C 1
ATOM 849 O O . ASN A 1 101 ? 13.710 2.132 -6.458 1.00 77.88 101 ASN A O 1
ATOM 853 N N . HIS A 1 102 ? 15.561 1.272 -7.368 1.00 70.50 102 HIS A N 1
ATOM 854 C CA . HIS A 1 102 ? 16.045 2.519 -7.988 1.00 70.50 102 HIS A CA 1
ATOM 855 C C . HIS A 1 102 ? 16.330 3.686 -7.016 1.00 70.50 102 HIS A C 1
ATOM 857 O O . HIS A 1 102 ? 16.612 4.794 -7.467 1.00 70.50 102 HIS A O 1
ATOM 863 N N . ALA A 1 103 ? 16.378 3.432 -5.702 1.00 68.69 103 ALA A N 1
ATOM 864 C CA . ALA A 1 103 ? 16.670 4.427 -4.665 1.00 68.69 103 ALA A CA 1
ATOM 865 C C . ALA A 1 103 ? 18.017 5.156 -4.852 1.00 68.69 103 ALA A C 1
ATOM 867 O O . ALA A 1 103 ? 18.139 6.323 -4.495 1.00 68.69 103 ALA A O 1
ATOM 868 N N . ARG A 1 104 ? 19.020 4.496 -5.459 1.00 62.75 104 ARG A N 1
ATOM 869 C CA . ARG A 1 104 ? 20.313 5.124 -5.803 1.00 62.75 104 ARG A CA 1
ATOM 870 C C . ARG A 1 104 ? 20.182 6.232 -6.852 1.00 62.75 104 ARG A C 1
ATOM 872 O O . ARG A 1 104 ? 21.018 7.125 -6.884 1.00 62.75 104 ARG A O 1
ATOM 879 N N . LEU A 1 105 ? 19.170 6.149 -7.718 1.00 62.75 105 LEU A N 1
ATOM 880 C CA . LEU A 1 105 ? 18.895 7.153 -8.742 1.00 62.75 105 LEU A CA 1
ATOM 881 C C . LEU A 1 105 ? 17.989 8.250 -8.183 1.00 62.75 105 LEU A C 1
ATOM 883 O O . LEU A 1 105 ? 18.290 9.435 -8.299 1.00 62.75 105 LEU A O 1
ATOM 887 N N . MET A 1 106 ? 16.863 7.844 -7.599 1.00 70.00 106 MET A N 1
ATOM 888 C CA . MET A 1 106 ? 15.889 8.748 -7.011 1.00 70.00 106 MET A CA 1
ATOM 889 C C . MET A 1 106 ? 15.125 8.021 -5.912 1.00 70.00 106 MET A C 1
ATOM 891 O O . MET A 1 106 ? 14.569 6.942 -6.125 1.00 70.00 106 MET A O 1
ATOM 895 N N . TRP A 1 107 ? 15.086 8.643 -4.742 1.00 73.75 107 TRP A N 1
ATOM 896 C CA . TRP A 1 107 ? 14.192 8.261 -3.663 1.00 73.75 107 TRP A CA 1
ATOM 897 C C . TRP A 1 107 ? 12.996 9.206 -3.666 1.00 73.75 107 TRP A C 1
ATOM 899 O O . TRP A 1 107 ? 13.168 10.425 -3.596 1.00 73.75 107 TRP A O 1
ATOM 909 N N . VAL A 1 108 ? 11.800 8.641 -3.768 1.00 75.94 108 VAL A N 1
ATOM 910 C CA . VAL A 1 108 ? 10.536 9.363 -3.684 1.00 75.94 108 VAL A CA 1
ATOM 911 C C . VAL A 1 108 ? 9.776 8.801 -2.496 1.00 75.94 108 VAL A C 1
ATOM 913 O O . VAL A 1 108 ? 9.436 7.621 -2.483 1.00 75.94 108 VAL A O 1
ATOM 916 N N . ASP A 1 109 ? 9.507 9.663 -1.523 1.00 75.50 109 ASP A N 1
ATOM 917 C CA . ASP A 1 109 ? 8.625 9.380 -0.395 1.00 75.50 109 ASP A CA 1
ATOM 918 C C . ASP A 1 109 ? 7.411 10.307 -0.483 1.00 75.50 109 ASP A C 1
ATOM 920 O O . ASP A 1 109 ? 7.545 11.520 -0.670 1.00 75.50 109 ASP A O 1
ATOM 924 N N . GLY A 1 110 ? 6.225 9.718 -0.414 1.00 66.38 110 GLY A N 1
ATOM 925 C CA . GLY A 1 110 ? 4.948 10.404 -0.461 1.00 66.38 110 GLY A CA 1
ATOM 926 C C . GLY A 1 110 ? 4.129 10.061 0.771 1.00 66.38 110 GLY A C 1
ATOM 927 O O . GLY A 1 110 ? 3.816 8.898 1.011 1.00 66.38 110 GLY A O 1
ATOM 928 N N . ARG A 1 111 ? 3.723 11.087 1.522 1.00 78.50 111 ARG A N 1
ATOM 929 C CA . ARG A 1 111 ? 2.724 10.958 2.583 1.00 78.50 111 ARG A CA 1
ATOM 930 C C . ARG A 1 111 ? 1.401 11.519 2.086 1.00 78.50 111 ARG A C 1
ATOM 932 O O . ARG A 1 111 ? 1.343 12.667 1.649 1.00 78.50 111 ARG A O 1
ATOM 939 N N . LEU A 1 112 ? 0.341 10.732 2.196 1.00 75.31 112 LEU A N 1
ATOM 940 C CA . LEU A 1 112 ? -1.022 11.162 1.919 1.00 75.31 112 LEU A CA 1
ATOM 941 C C . LEU A 1 112 ? -1.889 10.913 3.152 1.00 75.31 112 LEU A C 1
ATOM 943 O O . LEU A 1 112 ? -2.039 9.779 3.606 1.00 75.31 112 LEU A O 1
ATOM 947 N N . ASN A 1 113 ? -2.500 11.984 3.650 1.00 68.38 113 ASN A N 1
ATOM 948 C CA . ASN A 1 113 ? -3.441 11.938 4.761 1.00 68.38 113 ASN A CA 1
ATOM 949 C C . ASN A 1 113 ? -4.846 12.186 4.213 1.00 68.38 113 ASN A C 1
ATOM 951 O O . ASN A 1 113 ? -5.107 13.234 3.625 1.00 68.38 113 ASN A O 1
ATOM 955 N N . THR A 1 114 ? -5.746 11.232 4.421 1.00 69.69 114 THR A N 1
ATOM 956 C CA . THR A 1 114 ? -7.166 11.369 4.098 1.00 69.69 114 THR A CA 1
ATOM 957 C C . THR A 1 114 ? -7.943 11.549 5.394 1.00 69.69 114 THR A C 1
ATOM 959 O O . THR A 1 114 ? -7.917 10.685 6.272 1.00 69.69 114 THR A O 1
ATOM 962 N N . LEU A 1 115 ? -8.633 12.681 5.505 1.00 68.31 115 LEU A N 1
ATOM 963 C CA . LEU A 1 115 ? -9.442 13.047 6.661 1.00 68.31 115 LEU A CA 1
ATOM 964 C C . LEU A 1 115 ? -10.887 13.250 6.216 1.00 68.31 115 LEU A C 1
ATOM 966 O O . LEU A 1 115 ? -11.140 13.923 5.214 1.00 68.31 115 LEU A O 1
ATOM 970 N N . CYS A 1 116 ? -11.834 12.701 6.975 1.00 56.38 116 CYS A N 1
ATOM 971 C CA . CYS A 1 116 ? -13.224 13.116 6.872 1.00 56.38 116 CYS A CA 1
ATOM 972 C C . CYS A 1 116 ? -13.387 14.477 7.552 1.00 56.38 116 CYS A C 1
ATOM 974 O O . CYS A 1 116 ? -13.321 14.575 8.774 1.00 56.38 116 CYS A O 1
ATOM 976 N N . MET A 1 117 ? -13.620 15.540 6.785 1.00 50.41 117 MET A N 1
ATOM 977 C CA . MET A 1 117 ? -14.124 16.781 7.369 1.00 50.41 117 MET A CA 1
ATOM 978 C C . MET A 1 117 ? -15.647 16.694 7.388 1.00 50.41 117 MET A C 1
ATOM 980 O O . MET A 1 117 ? -16.301 16.931 6.370 1.00 50.41 117 MET A O 1
ATOM 984 N N . SER A 1 118 ? -16.227 16.326 8.533 1.00 46.47 118 SER A N 1
ATOM 985 C CA . SER A 1 118 ? -17.669 16.481 8.713 1.00 46.47 118 SER A CA 1
ATOM 986 C C . SER A 1 118 ? -17.990 17.972 8.564 1.00 46.47 118 SER A C 1
ATOM 988 O O . SER A 1 118 ? -17.343 18.811 9.195 1.00 46.47 118 SER A O 1
ATOM 990 N N . ARG A 1 119 ? -18.955 18.327 7.708 1.00 46.62 119 ARG A N 1
ATOM 991 C CA . ARG A 1 119 ? -19.513 19.683 7.727 1.00 46.62 119 ARG A CA 1
ATOM 992 C C . ARG A 1 119 ? -20.127 19.877 9.108 1.00 46.62 119 ARG A C 1
ATOM 994 O O . ARG A 1 119 ? -21.184 19.306 9.375 1.00 46.62 119 ARG A O 1
ATOM 1001 N N . GLU A 1 120 ? -19.503 20.690 9.956 1.00 39.31 120 GLU A N 1
ATOM 1002 C CA . GLU A 1 120 ? -20.215 21.261 11.091 1.00 39.31 120 GLU A CA 1
ATOM 1003 C C . GLU A 1 120 ? -21.490 21.898 10.536 1.00 39.31 120 GLU A C 1
ATOM 1005 O O . GLU A 1 120 ? -21.456 22.725 9.616 1.00 39.31 120 GLU A O 1
ATOM 1010 N N . LYS A 1 121 ? -22.644 21.427 11.017 1.00 37.69 121 LYS A N 1
ATOM 1011 C CA . LYS A 1 121 ? -23.924 22.062 10.721 1.00 37.69 121 LYS A CA 1
ATOM 1012 C C . LYS A 1 121 ? -23.794 23.487 11.230 1.00 37.69 121 LYS A C 1
ATOM 1014 O O . LYS A 1 121 ? -23.779 23.685 12.439 1.00 37.69 121 LYS A O 1
ATOM 1019 N N . GLY A 1 122 ? -23.675 24.436 10.301 1.00 37.09 122 GLY A N 1
ATOM 1020 C CA . GLY A 1 122 ? -23.597 25.854 10.607 1.00 37.09 122 GLY A CA 1
ATOM 1021 C C . GLY A 1 122 ? -24.636 26.196 11.662 1.00 37.09 122 GLY A C 1
ATOM 1022 O O . GLY A 1 122 ? -25.839 26.010 11.450 1.00 37.09 122 GLY A O 1
ATOM 1023 N N . THR A 1 123 ? -24.150 26.623 12.820 1.00 33.41 123 THR A N 1
ATOM 1024 C CA . THR A 1 123 ? -24.958 27.185 13.884 1.00 33.41 123 THR A CA 1
ATOM 1025 C C . THR A 1 123 ? -25.729 28.329 13.248 1.00 33.41 123 THR A C 1
ATOM 1027 O O . THR A 1 123 ? -25.156 29.361 12.906 1.00 33.41 123 THR A O 1
ATOM 1030 N N . LYS A 1 124 ? -27.028 28.126 13.003 1.00 37.59 124 LYS A N 1
ATOM 1031 C CA . LYS A 1 124 ? -27.930 29.231 12.703 1.00 37.59 124 LYS A CA 1
ATOM 1032 C C . LYS A 1 124 ? -27.835 30.160 13.907 1.00 37.59 124 LYS A C 1
ATOM 1034 O O . LYS A 1 124 ? -28.397 29.842 14.954 1.00 37.59 124 LYS A O 1
ATOM 1039 N N . GLN A 1 125 ? -27.110 31.267 13.771 1.00 34.09 125 GLN A N 1
ATOM 1040 C CA . GLN A 1 125 ? -27.335 32.420 14.626 1.00 34.09 125 GLN A CA 1
ATOM 1041 C C . GLN A 1 125 ? -28.802 32.803 14.421 1.00 34.09 125 GLN A C 1
ATOM 1043 O O . GLN A 1 125 ? -29.226 33.209 13.340 1.00 34.09 125 GLN A O 1
ATOM 1048 N N . LYS A 1 126 ? -29.599 32.474 15.436 1.00 35.81 126 LYS A N 1
ATOM 1049 C CA . LYS A 1 126 ? -30.966 32.931 15.612 1.00 35.81 126 LYS A CA 1
ATOM 1050 C C . LYS A 1 126 ? -30.884 34.292 16.302 1.00 35.81 126 LYS A C 1
ATOM 1052 O O . LYS A 1 126 ? -30.249 34.373 17.351 1.00 35.81 126 LYS A O 1
ATOM 1057 N N . VAL A 1 127 ? -31.661 35.219 15.741 1.00 39.00 127 VAL A N 1
ATOM 1058 C CA . VAL A 1 127 ? -31.997 36.584 16.186 1.00 39.00 127 VAL A CA 1
ATOM 1059 C C . VAL A 1 127 ? -30.941 37.631 15.867 1.00 39.00 127 VAL A C 1
ATOM 1061 O O . VAL A 1 127 ? -29.851 37.597 16.470 1.00 39.00 127 VAL A O 1
#

pLDDT: mean 82.28, std 17.11, range [33.41, 97.88]

Foldseek 3Di:
DDDDDDDDDDDPDALVVVVVCVVVVPPDPVQPQWDDKDWPDWDQDPLRKIKTKIKIKGFADDDPVVPVVDDPPQPRIWIKIKIWIADPVQSKIKIWMWTPPPVVVPTDIDIDIDGDDDPPPPDPPDD

Solvent-accessible surface area (backbone atoms only — not comparable to full-atom values): 7975 Å² total; per-residue (Å²): 137,90,84,88,86,86,86,86,86,85,74,99,62,57,58,70,55,51,54,55,44,64,79,56,54,69,87,40,94,91,47,73,48,55,76,48,80,44,79,80,44,74,50,73,46,97,87,64,27,43,42,36,34,32,44,33,36,26,62,51,82,72,56,76,75,52,58,75,77,44,68,92,82,60,69,53,57,41,39,30,44,34,43,35,44,34,33,75,89,78,44,35,38,42,36,37,36,33,48,75,50,63,44,92,81,55,73,56,78,48,79,49,77,48,69,58,78,76,78,74,77,73,78,76,83,76,132

Nearest PDB structures (foldseek):
  6i3v-assembly1_B  TM=9.761E-01  e=2.097E-14  Homo sapiens
  6i3y-assembly1_C  TM=9.666E-01  e=5.812E-14  Homo sapiens
  5jql-assembly1_I  TM=9.592E-01  e=4.072E-09  Saccharomyces cerevisiae S288C
  5jql-assembly1_K  TM=9.304E-01  e=4.394E-08  Saccharomyces cerevisiae S288C
  5jql-assembly1_E  TM=9.294E-01  e=7.741E-08  Saccharomyces cerevisiae S288C

Organism: Propithecus coquereli (NCBI:txid379532)

Radius of gyration: 18.9 Å; Cα contacts (8 Å, |Δi|>4): 175; chains: 1; bounding box: 55×45×44 Å

InterPro domains:
  IPR006797 PRELI/MSF1 domain [PF04707] (16-111)
  IPR006797 PRELI/MSF1 domain [PS50904] (2-127)
  IPR037365 Slowmo/Ups family [PTHR11158] (1-112)